Protein AF-A0A442XTN4-F1 (afdb_monomer_lite)

Foldseek 3Di:
DDWDFDDDPNHTPDTDDWDKDQDPPDPAARIWIKDWDDDPPDPDIDIDIGGCHPVRPDNHSRVVVVVVVVVD

Structure (mmCIF, N/CA/C/O backbone):
data_AF-A0A442XTN4-F1
#
_entry.id   AF-A0A442XTN4-F1
#
loop_
_atom_site.group_PDB
_atom_site.id
_atom_site.type_symbol
_atom_site.label_atom_id
_atom_site.label_alt_id
_atom_site.label_comp_id
_atom_site.label_asym_id
_atom_site.label_entity_id
_atom_site.label_seq_id
_atom_site.pdbx_PDB_ins_code
_atom_site.Cartn_x
_atom_site.Cartn_y
_atom_site.Cartn_z
_atom_site.occupancy
_atom_site.B_iso_or_equiv
_atom_site.auth_seq_id
_atom_site.auth_comp_id
_atom_site.auth_asym_id
_atom_site.auth_atom_id
_atom_site.pdbx_PDB_model_num
ATOM 1 N N . MET A 1 1 ? -0.836 -10.521 4.758 1.00 89.50 1 MET A N 1
ATOM 2 C CA . MET A 1 1 ? 0.028 -10.208 3.599 1.00 89.50 1 MET A CA 1
ATOM 3 C C . MET A 1 1 ? -0.763 -10.548 2.363 1.00 89.50 1 MET A C 1
ATOM 5 O O . MET A 1 1 ? -1.453 -11.560 2.391 1.00 89.50 1 MET A O 1
ATOM 9 N N . GLU A 1 2 ? -0.670 -9.730 1.327 1.00 95.06 2 GLU A N 1
ATOM 10 C CA . GLU A 1 2 ? -1.439 -9.884 0.096 1.00 95.06 2 GLU A CA 1
ATOM 11 C C . GLU A 1 2 ? -0.498 -9.805 -1.114 1.00 95.06 2 GLU A C 1
ATOM 13 O O . GLU A 1 2 ? 0.366 -8.920 -1.145 1.00 95.06 2 GLU A O 1
ATOM 18 N N . PRO A 1 3 ? -0.613 -10.730 -2.085 1.00 96.88 3 PRO A N 1
ATOM 19 C CA . PRO A 1 3 ? 0.066 -10.592 -3.363 1.00 96.88 3 PRO A CA 1
ATOM 20 C C . PRO A 1 3 ? -0.586 -9.461 -4.155 1.00 96.88 3 PRO A C 1
ATOM 22 O O . PRO A 1 3 ? -1.807 -9.408 -4.295 1.00 96.88 3 PRO A O 1
ATOM 25 N N . VAL A 1 4 ? 0.235 -8.558 -4.674 1.00 97.44 4 VAL A N 1
ATOM 26 C CA . VAL A 1 4 ? -0.211 -7.429 -5.485 1.00 97.44 4 VAL A CA 1
ATOM 27 C C . VAL A 1 4 ? 0.566 -7.442 -6.798 1.00 97.44 4 VAL A C 1
ATOM 29 O O . VAL A 1 4 ? 1.789 -7.577 -6.815 1.00 97.44 4 VAL A O 1
ATOM 32 N N . SER A 1 5 ? -0.172 -7.301 -7.894 1.00 95.88 5 SER A N 1
ATOM 33 C CA . SER A 1 5 ? 0.350 -7.082 -9.240 1.00 95.88 5 SER A CA 1
ATOM 34 C C . SER A 1 5 ? -0.265 -5.788 -9.745 1.00 95.88 5 SER A C 1
ATOM 36 O O . SER A 1 5 ? -1.487 -5.700 -9.864 1.00 95.88 5 SER A O 1
ATOM 38 N N . GLU A 1 6 ? 0.571 -4.790 -10.003 1.00 94.50 6 GLU A N 1
ATOM 39 C CA . GLU A 1 6 ? 0.153 -3.524 -10.592 1.00 94.50 6 GLU A CA 1
ATOM 40 C C . GLU A 1 6 ? 0.548 -3.494 -12.066 1.00 94.50 6 G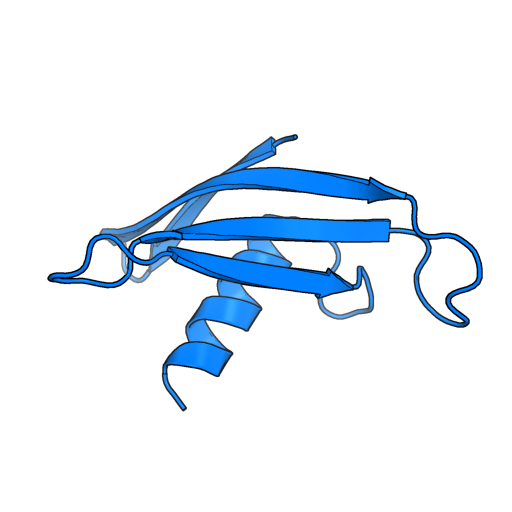LU A C 1
ATOM 42 O O . GLU A 1 6 ? 1.700 -3.749 -12.431 1.00 94.50 6 GLU A O 1
ATOM 47 N N . GLU A 1 7 ? -0.429 -3.167 -12.906 1.00 93.94 7 GLU A N 1
ATOM 48 C CA . GLU A 1 7 ? -0.283 -3.109 -14.354 1.00 93.94 7 GLU A CA 1
ATOM 49 C C . GLU A 1 7 ? -0.641 -1.709 -14.853 1.00 93.94 7 GLU A C 1
ATOM 51 O O . GLU A 1 7 ? -1.652 -1.129 -14.456 1.00 93.94 7 GLU A O 1
ATOM 56 N N . PHE A 1 8 ? 0.179 -1.172 -15.753 1.00 87.50 8 PHE A N 1
ATOM 57 C CA . PHE A 1 8 ? -0.061 0.093 -16.430 1.00 87.50 8 PHE A CA 1
ATOM 58 C C . PHE A 1 8 ? 0.039 -0.128 -17.936 1.00 87.50 8 PHE A C 1
ATOM 60 O O . PHE A 1 8 ? 1.002 -0.712 -18.419 1.00 87.50 8 PHE A O 1
ATOM 67 N N . ALA A 1 9 ? -0.979 0.305 -18.683 1.00 89.94 9 ALA A N 1
ATOM 68 C CA . ALA A 1 9 ? -1.068 0.100 -20.134 1.00 89.94 9 ALA A CA 1
ATOM 69 C C . ALA A 1 9 ? -0.909 -1.372 -20.593 1.00 89.94 9 ALA A C 1
ATOM 71 O O . ALA A 1 9 ? -0.468 -1.630 -21.708 1.00 89.94 9 ALA A O 1
ATOM 72 N N . GLY A 1 10 ? -1.299 -2.339 -19.751 1.00 90.69 10 GLY A N 1
ATOM 73 C CA . GLY A 1 10 ? -1.166 -3.774 -20.037 1.00 90.69 10 GLY A CA 1
ATOM 74 C C . GLY A 1 10 ? 0.218 -4.358 -19.735 1.00 90.69 10 GLY A C 1
ATOM 75 O O . GLY A 1 10 ? 0.425 -5.552 -19.933 1.00 90.69 10 GLY A O 1
ATOM 76 N N . GLU A 1 11 ? 1.148 -3.548 -19.228 1.00 91.31 11 GLU A N 1
ATOM 77 C CA . GLU A 1 11 ? 2.463 -3.993 -18.776 1.00 91.31 11 GLU A CA 1
ATOM 78 C C . GLU A 1 11 ? 2.519 -4.047 -17.251 1.00 91.31 11 GLU A C 1
ATOM 80 O O . GLU A 1 11 ? 2.045 -3.145 -16.558 1.00 91.31 11 GLU A O 1
ATOM 85 N N . ARG A 1 12 ? 3.124 -5.107 -16.708 1.00 93.31 12 ARG A N 1
ATOM 86 C CA . ARG A 1 12 ? 3.329 -5.233 -15.266 1.00 93.31 12 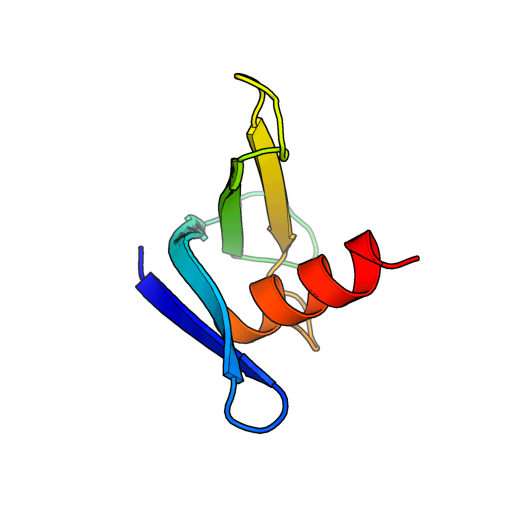ARG A CA 1
ATOM 87 C C . ARG A 1 12 ? 4.438 -4.294 -14.819 1.00 93.31 12 ARG A C 1
ATOM 89 O O . ARG A 1 12 ? 5.605 -4.524 -15.121 1.00 93.31 12 ARG A O 1
ATOM 96 N N . VAL A 1 13 ? 4.065 -3.261 -14.071 1.00 92.31 13 VAL A N 1
ATOM 97 C CA . VAL A 1 13 ? 5.003 -2.253 -13.554 1.00 92.31 13 VAL A CA 1
ATOM 98 C C . VAL A 1 13 ? 5.504 -2.591 -12.157 1.00 92.31 13 VAL A C 1
ATOM 100 O O . VAL A 1 13 ? 6.556 -2.108 -11.745 1.00 92.31 13 VAL A O 1
ATOM 103 N N . TRP A 1 14 ? 4.771 -3.424 -11.414 1.00 94.12 14 TRP A N 1
ATOM 104 C CA . TRP A 1 14 ? 5.211 -3.896 -10.108 1.00 94.12 14 TRP A CA 1
ATOM 105 C C . TRP A 1 14 ? 4.543 -5.219 -9.727 1.00 94.12 14 TRP A C 1
ATOM 107 O O . TRP A 1 14 ? 3.354 -5.419 -9.970 1.00 94.12 14 TRP A O 1
ATOM 117 N N . GLU A 1 15 ? 5.296 -6.105 -9.078 1.00 95.25 15 GLU A N 1
ATOM 118 C CA . GLU A 1 15 ? 4.795 -7.358 -8.508 1.00 95.25 15 GLU A CA 1
ATOM 119 C C . GLU A 1 15 ? 5.467 -7.624 -7.163 1.00 95.25 15 GLU A C 1
ATOM 121 O O . GLU A 1 15 ? 6.686 -7.484 -7.026 1.00 95.25 15 GLU A O 1
ATOM 126 N N . GLY A 1 16 ? 4.690 -8.034 -6.163 1.00 95.50 16 GLY A N 1
ATOM 127 C CA . GLY A 1 16 ? 5.257 -8.388 -4.872 1.00 95.50 16 GLY A CA 1
ATOM 128 C C . GLY A 1 16 ? 4.236 -8.642 -3.775 1.00 95.50 16 GLY A C 1
ATOM 129 O O . GLY A 1 16 ? 3.024 -8.618 -3.976 1.00 95.50 16 GLY A O 1
ATOM 130 N N . LEU A 1 17 ? 4.761 -8.894 -2.578 1.00 97.62 17 LEU A N 1
ATOM 131 C CA . LEU A 1 17 ? 3.967 -9.086 -1.370 1.00 97.62 17 LEU A CA 1
ATOM 132 C C . LEU A 1 17 ? 3.884 -7.783 -0.584 1.00 97.62 17 LEU A C 1
ATOM 134 O O . LEU A 1 17 ? 4.905 -7.196 -0.218 1.00 97.62 17 LEU A O 1
ATOM 138 N N . VAL A 1 18 ? 2.658 -7.380 -0.265 1.00 98.38 18 VAL A N 1
ATOM 139 C CA . VAL A 1 18 ? 2.383 -6.261 0.631 1.00 98.38 18 VAL A CA 1
ATOM 140 C C . VAL A 1 18 ? 1.928 -6.804 1.978 1.00 98.38 18 VAL A C 1
ATOM 142 O O . VAL A 1 18 ? 0.998 -7.604 2.091 1.00 98.38 18 VAL A O 1
ATOM 145 N N . HIS A 1 19 ? 2.596 -6.375 3.037 1.00 98.38 19 HIS A N 1
ATOM 146 C CA . HIS A 1 19 ? 2.204 -6.683 4.400 1.00 98.38 19 HIS A CA 1
ATOM 147 C C . HIS A 1 19 ? 1.153 -5.676 4.864 1.00 98.38 19 HIS A C 1
ATOM 149 O O . HIS A 1 19 ? 1.310 -4.475 4.655 1.00 98.38 19 HIS A O 1
ATOM 155 N N . VAL A 1 20 ? 0.101 -6.176 5.510 1.00 97.94 20 VAL A N 1
ATOM 156 C CA . VAL A 1 20 ? -0.935 -5.361 6.150 1.00 97.94 20 VAL A CA 1
ATOM 157 C C . VAL A 1 20 ? -0.711 -5.460 7.649 1.00 97.94 20 VAL A C 1
ATOM 159 O O . VAL A 1 20 ? -0.621 -6.568 8.181 1.00 97.94 20 VAL A O 1
ATOM 162 N N . PHE A 1 21 ? -0.591 -4.317 8.308 1.00 97.69 21 PHE A N 1
ATOM 163 C CA . PHE A 1 21 ? -0.371 -4.219 9.743 1.00 97.69 21 PHE A CA 1
ATOM 164 C C . PHE A 1 21 ? -1.498 -3.431 10.383 1.00 97.69 21 PHE A C 1
ATOM 166 O O . PHE A 1 21 ? -1.895 -2.400 9.844 1.00 97.69 21 PHE A O 1
ATOM 173 N N . ASP A 1 22 ? -1.946 -3.864 11.557 1.00 97.75 22 ASP A N 1
ATOM 174 C CA . ASP A 1 22 ? -2.769 -3.026 12.420 1.00 97.75 22 ASP A CA 1
ATOM 175 C C . ASP A 1 22 ? -1.890 -1.963 13.092 1.00 97.75 22 ASP A C 1
ATOM 177 O O . ASP A 1 22 ? -0.788 -2.240 13.569 1.00 97.75 22 ASP A O 1
ATOM 181 N N . VAL A 1 23 ? -2.380 -0.727 13.123 1.00 96.62 23 VAL A N 1
ATOM 182 C CA . VAL A 1 23 ? -1.680 0.436 13.670 1.00 96.62 23 VAL A CA 1
ATOM 183 C C . VAL A 1 23 ? -2.429 0.929 14.897 1.00 96.62 23 VAL A C 1
ATOM 185 O O . VAL A 1 23 ? -3.611 1.265 14.832 1.00 96.62 23 VAL A O 1
ATOM 188 N N . GLN A 1 24 ? -1.725 1.009 16.023 1.00 96.62 24 GLN A N 1
ATOM 189 C CA . GLN A 1 24 ? -2.274 1.517 17.277 1.00 96.62 24 GLN A CA 1
ATOM 190 C C . GLN A 1 24 ? -1.861 2.975 17.502 1.00 96.62 24 GLN A C 1
ATOM 192 O O . GLN A 1 24 ? -0.746 3.375 17.179 1.00 96.62 24 GLN A O 1
ATOM 197 N N . GLY A 1 25 ? -2.769 3.780 18.060 1.00 95.62 25 GLY A N 1
ATOM 198 C CA . GLY A 1 25 ? -2.487 5.165 18.454 1.00 95.62 25 GLY A CA 1
ATOM 199 C C . GLY A 1 25 ? -2.414 6.188 17.313 1.00 95.62 25 GLY A C 1
ATOM 200 O O . GLY A 1 25 ? -2.240 7.373 17.584 1.00 95.62 25 GLY A O 1
ATOM 201 N N . HIS A 1 26 ? -2.583 5.783 16.049 1.00 95.00 26 HIS A N 1
ATOM 202 C CA . HIS A 1 26 ? -2.638 6.733 14.939 1.00 95.00 26 HIS A CA 1
ATOM 203 C C . HIS A 1 26 ? -4.036 7.380 14.846 1.00 95.00 26 HIS A C 1
ATOM 205 O O . HIS A 1 26 ? -5.036 6.665 14.771 1.00 95.00 26 HIS A O 1
ATOM 211 N N . PRO A 1 27 ? -4.153 8.722 14.793 1.00 96.56 27 PRO A N 1
ATOM 212 C CA . PRO A 1 27 ? -5.441 9.414 14.930 1.00 96.56 27 PRO A CA 1
ATOM 213 C C . PRO A 1 27 ? -6.413 9.179 13.765 1.00 96.56 27 PRO A C 1
ATOM 215 O O . PRO A 1 27 ? -7.600 9.467 13.889 1.00 96.56 27 PRO A O 1
ATOM 218 N N . LYS A 1 28 ? -5.913 8.710 12.615 1.00 96.44 28 LYS A N 1
ATOM 219 C CA . LYS A 1 28 ? -6.685 8.618 11.361 1.00 96.44 28 LYS A CA 1
ATOM 220 C C . LYS A 1 28 ? -6.634 7.261 10.664 1.00 96.44 28 LYS A C 1
ATOM 222 O O . LYS A 1 28 ? -7.329 7.084 9.676 1.00 96.44 28 LYS A O 1
ATOM 227 N N . ALA A 1 29 ? -5.804 6.333 11.131 1.00 97.31 29 ALA A N 1
ATOM 228 C CA . ALA A 1 29 ? -5.566 5.070 10.438 1.00 97.31 29 ALA A CA 1
ATOM 229 C C . ALA A 1 29 ? -5.566 3.935 11.451 1.00 97.31 29 ALA A C 1
ATOM 231 O O . ALA A 1 29 ? -4.951 4.056 12.506 1.00 97.31 29 ALA A O 1
ATOM 232 N N . LYS A 1 30 ? -6.241 2.840 11.110 1.00 96.31 30 LYS A N 1
ATOM 233 C CA . LYS A 1 30 ? -6.211 1.598 11.892 1.00 96.31 30 LYS A CA 1
ATOM 234 C C . LYS A 1 30 ? -5.246 0.575 11.309 1.00 96.31 30 LYS A C 1
ATOM 236 O O . LYS A 1 30 ? -4.935 -0.399 11.979 1.00 96.31 30 LYS A O 1
ATOM 241 N N . GLN A 1 31 ? -4.794 0.793 10.075 1.00 97.88 31 GLN A N 1
ATOM 242 C CA . GLN A 1 31 ? -3.928 -0.122 9.350 1.00 97.88 31 GLN A CA 1
ATOM 243 C C . GLN A 1 31 ? -2.891 0.625 8.512 1.00 97.88 31 GLN A C 1
ATOM 245 O O . GLN A 1 31 ? -3.064 1.804 8.186 1.00 97.88 31 GLN A O 1
ATOM 250 N N . ALA A 1 32 ? -1.826 -0.081 8.149 1.00 98.25 32 ALA A N 1
ATOM 251 C CA . ALA A 1 32 ? -0.822 0.361 7.194 1.00 98.25 32 ALA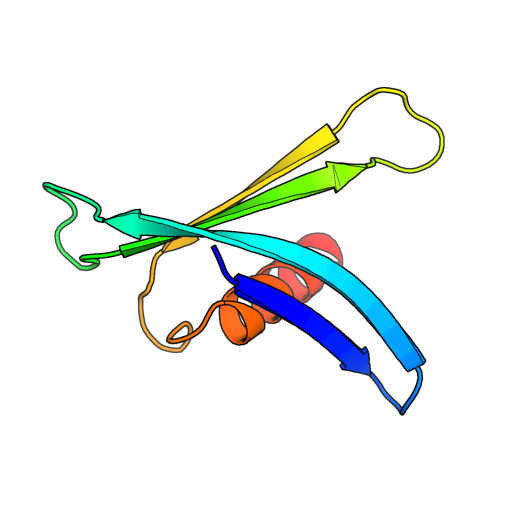 A CA 1
ATOM 252 C C . ALA A 1 32 ? -0.384 -0.788 6.282 1.00 98.25 32 ALA A C 1
ATOM 254 O O . ALA A 1 32 ? -0.380 -1.956 6.671 1.00 98.25 32 ALA A O 1
ATOM 255 N N . PHE A 1 33 ? 0.022 -0.416 5.076 1.00 98.50 33 PHE A N 1
ATOM 256 C CA . PHE A 1 33 ? 0.568 -1.283 4.047 1.00 98.50 33 PHE A CA 1
ATOM 257 C C . PHE A 1 33 ? 2.073 -1.072 3.965 1.00 98.50 33 PHE A C 1
ATOM 259 O O . PHE A 1 33 ? 2.527 0.069 3.876 1.00 98.50 33 PHE A O 1
ATOM 266 N N . ALA A 1 34 ? 2.855 -2.145 3.995 1.00 98.06 34 ALA A N 1
ATOM 267 C CA . ALA A 1 34 ? 4.307 -2.047 3.954 1.00 98.06 34 ALA A CA 1
ATOM 268 C C . ALA A 1 34 ? 4.949 -3.149 3.113 1.00 98.06 34 ALA A C 1
ATOM 270 O O . ALA A 1 34 ? 4.494 -4.292 3.087 1.00 98.06 34 ALA A O 1
ATOM 271 N N . TRP A 1 35 ? 6.025 -2.788 2.421 1.00 97.81 35 TRP A N 1
ATOM 272 C CA . TRP A 1 35 ? 6.819 -3.696 1.599 1.00 97.81 35 TRP A CA 1
ATOM 273 C C . TRP A 1 35 ? 8.230 -3.137 1.399 1.00 97.81 35 TRP A C 1
ATOM 275 O O . TRP A 1 35 ? 8.530 -1.991 1.744 1.00 97.81 35 TRP A O 1
ATOM 285 N N . SER A 1 36 ? 9.110 -3.956 0.826 1.00 95.06 36 SER A N 1
ATOM 286 C CA . SER A 1 36 ? 10.431 -3.523 0.375 1.00 95.06 36 SER A CA 1
ATOM 287 C C . SER A 1 36 ? 10.578 -3.759 -1.121 1.00 95.06 36 SER A C 1
ATOM 289 O O . SER A 1 36 ? 10.198 -4.827 -1.593 1.00 95.06 36 SER A O 1
ATOM 291 N N . SER A 1 37 ? 11.187 -2.817 -1.833 1.00 90.88 37 SER A N 1
ATOM 292 C CA . SER A 1 37 ? 11.583 -2.967 -3.235 1.00 90.88 37 SER A CA 1
ATOM 293 C C . SER A 1 37 ? 13.108 -2.928 -3.349 1.00 90.88 37 SER A C 1
ATOM 295 O O . SER A 1 37 ? 13.738 -2.153 -2.616 1.00 90.88 37 SER A O 1
ATOM 297 N N . PRO A 1 38 ? 13.736 -3.723 -4.233 1.00 90.50 38 PRO A N 1
ATOM 298 C CA . PRO A 1 38 ? 15.138 -3.515 -4.578 1.00 90.50 38 PRO A CA 1
ATOM 299 C C . PRO A 1 38 ? 15.343 -2.105 -5.148 1.00 90.50 38 PRO A C 1
ATOM 301 O O . PRO A 1 38 ? 14.433 -1.526 -5.743 1.00 90.50 38 PRO A O 1
ATOM 304 N N . ILE A 1 39 ? 16.533 -1.550 -4.929 1.00 88.62 39 ILE A N 1
ATOM 305 C CA . ILE A 1 39 ? 17.016 -0.381 -5.667 1.00 88.62 39 ILE A CA 1
ATOM 306 C C . ILE A 1 39 ? 17.860 -0.925 -6.817 1.00 88.62 39 ILE A C 1
ATOM 308 O O . ILE A 1 39 ? 18.739 -1.753 -6.574 1.00 88.62 39 ILE A O 1
ATOM 312 N N . GLU A 1 40 ? 17.573 -0.492 -8.045 1.00 86.94 40 GLU A N 1
ATOM 313 C CA . GLU A 1 40 ? 18.313 -0.932 -9.230 1.00 86.94 40 GLU A CA 1
ATOM 314 C C . GLU A 1 40 ? 19.821 -0.733 -9.045 1.00 86.94 40 GLU A C 1
ATOM 316 O O . GLU A 1 40 ? 20.268 0.235 -8.427 1.0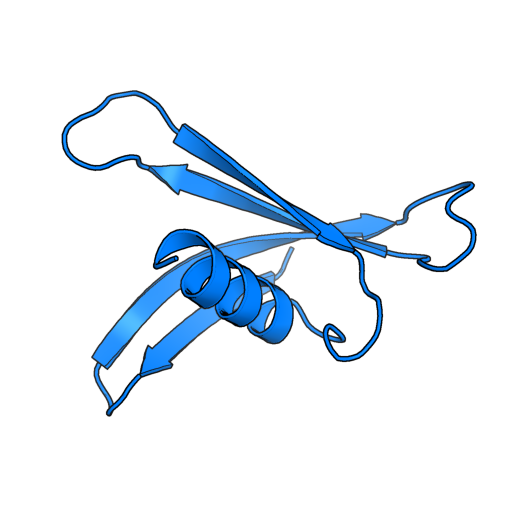0 86.94 40 GLU A O 1
ATOM 321 N N . GLU A 1 41 ? 20.593 -1.711 -9.523 1.00 90.31 41 GLU A N 1
ATOM 322 C CA . GLU A 1 41 ? 22.059 -1.734 -9.432 1.00 90.31 41 GLU A CA 1
ATOM 323 C C . GLU A 1 41 ? 22.618 -1.637 -7.997 1.00 90.31 41 GLU A C 1
ATOM 325 O O . GLU A 1 41 ? 23.758 -1.227 -7.770 1.00 90.31 41 GLU A O 1
ATOM 330 N N . SER A 1 42 ? 21.837 -2.045 -6.990 1.00 92.75 42 SER A N 1
ATOM 331 C CA . SER A 1 42 ? 22.253 -2.010 -5.589 1.00 92.75 42 SER A CA 1
ATOM 332 C C . SER A 1 42 ? 21.845 -3.256 -4.806 1.00 92.75 42 SER A C 1
ATOM 334 O O . SER A 1 42 ? 20.827 -3.890 -5.063 1.00 92.75 42 SER A O 1
ATOM 336 N N . THR A 1 43 ? 22.605 -3.568 -3.754 1.00 92.94 43 THR A N 1
ATOM 337 C CA . THR A 1 43 ? 22.187 -4.518 -2.706 1.00 92.94 43 THR A CA 1
ATOM 338 C C . THR A 1 43 ? 21.215 -3.890 -1.703 1.00 92.94 43 THR A C 1
ATOM 340 O O . THR A 1 43 ? 20.690 -4.573 -0.820 1.00 92.94 43 THR A O 1
ATOM 343 N N . LYS A 1 44 ? 20.976 -2.578 -1.808 1.00 93.94 44 LYS A N 1
ATOM 344 C CA . LYS A 1 44 ? 20.073 -1.835 -0.932 1.00 93.94 44 LYS A CA 1
ATOM 345 C C . LYS A 1 44 ? 18.613 -2.065 -1.316 1.00 93.94 44 LYS A C 1
ATOM 347 O O . LYS A 1 44 ? 18.269 -2.337 -2.464 1.00 93.94 44 LYS A O 1
ATOM 352 N N . ARG A 1 45 ? 17.738 -1.886 -0.328 1.00 93.50 45 ARG A N 1
ATOM 353 C CA . ARG A 1 45 ? 16.285 -1.926 -0.497 1.00 93.50 45 ARG A CA 1
ATOM 354 C C . ARG A 1 45 ? 15.670 -0.604 -0.080 1.00 93.50 45 ARG A C 1
ATOM 356 O O . ARG A 1 45 ? 16.101 0.005 0.899 1.00 93.50 45 ARG A O 1
ATOM 363 N N . ARG A 1 46 ? 14.637 -0.189 -0.804 1.00 92.62 46 ARG A N 1
ATOM 364 C CA . ARG A 1 46 ? 13.736 0.884 -0.395 1.00 92.62 46 ARG A CA 1
ATOM 365 C C . ARG A 1 46 ? 12.565 0.262 0.353 1.00 92.62 46 ARG A C 1
ATOM 367 O O . ARG A 1 46 ? 11.952 -0.679 -0.142 1.00 92.62 46 ARG A O 1
ATOM 374 N N . PHE A 1 47 ? 12.271 0.782 1.536 1.00 95.06 47 PHE A N 1
ATOM 375 C CA . PHE A 1 47 ? 11.139 0.347 2.348 1.00 95.06 47 PHE A CA 1
ATOM 376 C C . PHE A 1 47 ? 10.011 1.362 2.237 1.00 95.06 47 PHE A C 1
ATOM 378 O O . PHE A 1 47 ? 10.255 2.568 2.250 1.00 95.06 47 PHE A O 1
ATOM 385 N N . PHE A 1 48 ? 8.788 0.860 2.139 1.00 97.06 48 PHE A N 1
ATOM 386 C CA . PHE A 1 48 ? 7.578 1.657 2.040 1.00 97.06 48 PHE A CA 1
ATOM 387 C C . PHE A 1 48 ? 6.665 1.328 3.212 1.00 97.06 48 PHE A C 1
ATOM 389 O O . PHE A 1 48 ? 6.539 0.166 3.598 1.00 97.06 48 PHE A O 1
ATOM 396 N N . ALA A 1 49 ? 6.029 2.360 3.756 1.00 97.06 49 ALA A N 1
ATOM 397 C CA . ALA A 1 49 ? 4.947 2.250 4.718 1.00 97.06 49 ALA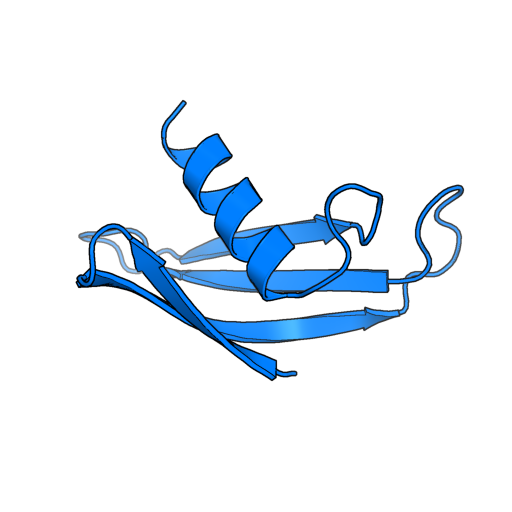 A CA 1
ATOM 398 C C . ALA A 1 49 ? 3.904 3.311 4.364 1.00 97.06 49 ALA A C 1
ATOM 400 O O . ALA A 1 49 ? 4.208 4.504 4.343 1.00 97.06 49 ALA A O 1
ATOM 401 N N . VAL A 1 50 ? 2.690 2.873 4.050 1.00 97.69 50 VAL A N 1
ATOM 402 C CA . VAL A 1 50 ? 1.589 3.730 3.607 1.00 97.69 50 VAL A CA 1
ATOM 403 C C . VAL A 1 50 ? 0.397 3.492 4.521 1.00 97.69 50 VAL A C 1
ATOM 405 O O . VAL A 1 50 ? -0.028 2.357 4.718 1.00 97.69 50 VAL A O 1
ATOM 408 N N . LEU A 1 51 ? -0.139 4.558 5.104 1.00 98.12 51 LEU A N 1
ATOM 409 C CA . LEU A 1 51 ? -1.296 4.471 5.992 1.00 98.12 51 LEU A CA 1
ATOM 410 C C . LEU A 1 51 ? -2.568 4.170 5.188 1.00 98.12 51 LEU A C 1
ATOM 412 O O . LEU A 1 51 ? -2.769 4.740 4.117 1.00 98.12 51 LEU A O 1
ATOM 416 N N . ASN A 1 52 ? -3.444 3.326 5.737 1.00 97.94 52 ASN A N 1
ATOM 417 C CA . ASN A 1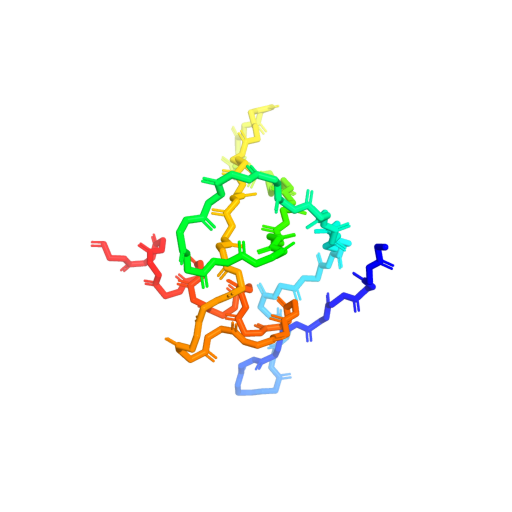 52 ? -4.798 3.125 5.223 1.00 97.94 52 ASN A CA 1
ATOM 418 C C . ASN A 1 52 ? -5.646 4.359 5.576 1.00 97.94 52 ASN A C 1
ATOM 420 O O . ASN A 1 52 ? -6.251 4.440 6.649 1.00 97.94 52 ASN A O 1
ATOM 424 N N . ILE A 1 53 ? -5.567 5.369 4.708 1.00 97.75 53 ILE A N 1
ATOM 425 C CA . ILE A 1 53 ? -6.300 6.633 4.772 1.00 97.75 53 ILE A CA 1
ATOM 426 C C . ILE A 1 53 ? -6.752 6.956 3.345 1.00 97.75 53 ILE A C 1
ATOM 428 O O . ILE A 1 53 ? -5.899 6.983 2.453 1.00 97.75 53 ILE A O 1
ATOM 432 N N . PRO A 1 54 ? -8.043 7.270 3.113 1.00 96.56 54 PRO A N 1
ATOM 433 C CA . PRO A 1 54 ? -8.542 7.622 1.789 1.00 96.56 54 PRO A CA 1
ATOM 434 C C . PRO A 1 54 ? -7.669 8.678 1.081 1.00 96.56 54 PRO A C 1
ATOM 436 O O . PRO A 1 54 ? -7.309 9.682 1.704 1.00 96.56 54 PRO A O 1
ATOM 439 N N . PRO A 1 55 ? -7.328 8.468 -0.207 1.00 95.88 55 PRO A N 1
ATOM 440 C CA . PRO A 1 55 ? -7.881 7.449 -1.113 1.00 95.88 55 PRO A CA 1
ATOM 441 C C . PRO A 1 55 ? -7.240 6.047 -1.022 1.00 95.88 55 PRO A C 1
ATOM 443 O O . PRO A 1 55 ? -7.605 5.176 -1.803 1.00 95.88 55 PRO A O 1
ATOM 446 N N . ILE A 1 56 ? -6.314 5.804 -0.093 1.00 98.19 56 ILE A N 1
ATOM 447 C CA . ILE A 1 56 ? -5.628 4.515 0.059 1.00 98.19 56 ILE A CA 1
ATOM 448 C C . ILE A 1 56 ? -6.462 3.578 0.928 1.00 98.19 56 ILE A C 1
ATOM 450 O O . ILE A 1 56 ? -6.426 3.679 2.154 1.00 98.19 56 ILE A O 1
ATOM 454 N N . ASN A 1 57 ? -7.200 2.664 0.297 1.00 96.81 57 ASN A N 1
ATOM 455 C CA . ASN A 1 57 ? -8.072 1.720 1.002 1.00 96.81 57 ASN A CA 1
ATOM 456 C C . ASN A 1 57 ? -7.570 0.274 0.908 1.00 96.81 57 ASN A C 1
ATOM 458 O O . ASN A 1 57 ? -7.915 -0.554 1.750 1.00 96.81 57 ASN A O 1
ATOM 462 N N . THR A 1 58 ? -6.747 -0.028 -0.097 1.00 97.75 58 THR A N 1
ATOM 463 C CA . THR A 1 58 ? -6.252 -1.375 -0.401 1.00 97.75 58 THR A CA 1
ATOM 464 C C . THR A 1 58 ? -4.725 -1.407 -0.571 1.00 97.75 58 THR A C 1
ATOM 466 O O . THR A 1 58 ? -4.106 -0.364 -0.818 1.00 97.75 58 THR A O 1
ATOM 469 N N . PRO A 1 59 ? -4.089 -2.594 -0.504 1.00 97.94 59 PRO A N 1
ATOM 470 C CA . PRO A 1 59 ? -2.669 -2.739 -0.825 1.00 97.94 59 PRO A CA 1
ATOM 471 C C . PRO A 1 59 ? -2.287 -2.238 -2.224 1.00 97.94 59 PRO A C 1
ATOM 473 O O . PRO A 1 59 ? -1.226 -1.636 -2.384 1.00 97.94 59 PRO A O 1
ATOM 476 N N . ILE A 1 60 ? -3.149 -2.439 -3.228 1.00 97.44 60 ILE A N 1
ATOM 477 C CA . ILE A 1 60 ? -2.889 -1.970 -4.596 1.00 97.44 60 ILE A CA 1
ATOM 478 C C . ILE A 1 60 ? -2.944 -0.439 -4.692 1.00 97.44 60 ILE A C 1
ATOM 480 O O . ILE A 1 60 ? -2.094 0.155 -5.354 1.00 97.44 60 ILE A O 1
ATOM 484 N N . ASP A 1 61 ? -3.843 0.223 -3.952 1.00 97.69 61 ASP A N 1
ATOM 485 C CA . ASP A 1 61 ? -3.854 1.691 -3.863 1.00 97.69 61 ASP A CA 1
ATOM 486 C C . ASP A 1 61 ? -2.540 2.218 -3.271 1.00 97.69 61 ASP A C 1
ATOM 488 O O . ASP A 1 61 ? -1.981 3.204 -3.754 1.00 97.69 61 ASP A O 1
ATOM 492 N N . ALA A 1 62 ? -2.023 1.544 -2.238 1.00 97.81 62 ALA A N 1
ATOM 493 C CA . ALA A 1 62 ? -0.775 1.925 -1.588 1.00 97.81 62 ALA A CA 1
ATOM 494 C C . ALA A 1 62 ? 0.425 1.802 -2.535 1.00 97.81 62 ALA A C 1
ATOM 496 O O . ALA A 1 62 ? 1.242 2.725 -2.603 1.00 97.81 62 ALA A O 1
ATOM 497 N N . VAL A 1 63 ? 0.515 0.700 -3.289 1.00 96.94 63 VAL A N 1
ATOM 498 C CA . VAL A 1 63 ? 1.565 0.495 -4.300 1.00 96.94 63 VAL A CA 1
ATOM 499 C C . VAL A 1 63 ? 1.490 1.575 -5.377 1.00 96.94 63 VAL A C 1
ATOM 501 O O . VAL A 1 63 ? 2.500 2.223 -5.653 1.00 96.94 63 VAL A O 1
ATOM 504 N N . ARG A 1 64 ? 0.299 1.852 -5.921 1.00 96.00 64 ARG A N 1
ATOM 505 C CA . ARG A 1 64 ? 0.089 2.928 -6.905 1.00 96.00 64 ARG A CA 1
ATOM 506 C C . ARG A 1 64 ? 0.556 4.281 -6.387 1.00 96.00 64 ARG A C 1
ATOM 508 O O . ARG A 1 64 ? 1.312 4.976 -7.062 1.00 96.00 64 ARG A O 1
ATOM 515 N N . ALA A 1 65 ? 0.149 4.645 -5.173 1.00 96.00 65 ALA A N 1
ATOM 516 C CA . ALA A 1 65 ? 0.537 5.911 -4.564 1.00 96.00 65 ALA A CA 1
ATOM 517 C C . ALA A 1 65 ? 2.056 6.024 -4.374 1.00 96.00 65 ALA A C 1
ATOM 519 O O . ALA A 1 65 ? 2.634 7.081 -4.627 1.00 96.00 65 ALA A O 1
ATOM 520 N N . ALA A 1 66 ? 2.712 4.935 -3.973 1.00 94.81 66 ALA A N 1
ATOM 521 C CA . ALA A 1 66 ? 4.159 4.894 -3.817 1.00 94.81 66 ALA A CA 1
ATOM 522 C C . ALA A 1 66 ? 4.909 4.992 -5.154 1.00 94.81 66 ALA A C 1
ATOM 524 O O . ALA A 1 66 ? 5.920 5.690 -5.218 1.00 94.81 66 ALA A O 1
ATOM 525 N N . ILE A 1 67 ? 4.413 4.345 -6.217 1.00 91.81 67 ILE A N 1
ATOM 526 C CA . ILE A 1 67 ? 4.966 4.471 -7.574 1.00 91.81 67 ILE A CA 1
ATOM 527 C C . ILE A 1 67 ? 4.882 5.929 -8.027 1.00 91.81 67 ILE A C 1
ATOM 529 O O . ILE A 1 67 ? 5.901 6.500 -8.412 1.00 91.81 67 ILE A O 1
ATOM 533 N N . VAL A 1 68 ? 3.710 6.561 -7.908 1.00 91.19 68 VAL A N 1
ATOM 534 C CA . VAL A 1 68 ? 3.516 7.974 -8.275 1.00 91.19 68 VAL A CA 1
ATOM 535 C C . VAL A 1 68 ? 4.444 8.891 -7.472 1.00 91.19 68 VAL A C 1
ATOM 537 O O . VAL A 1 68 ? 5.066 9.785 -8.039 1.00 91.19 68 VAL A O 1
ATOM 540 N N . ALA A 1 69 ? 4.586 8.659 -6.164 1.00 89.06 69 ALA A N 1
ATOM 541 C CA . ALA A 1 69 ? 5.454 9.462 -5.306 1.00 89.06 69 ALA A CA 1
ATOM 542 C C . ALA A 1 69 ? 6.952 9.279 -5.607 1.00 89.06 69 ALA A C 1
ATOM 544 O O . ALA A 1 69 ? 7.719 10.219 -5.428 1.00 89.06 69 ALA A O 1
ATOM 545 N N . ALA A 1 70 ? 7.376 8.091 -6.049 1.00 78.88 70 ALA A N 1
ATOM 546 C CA . ALA A 1 70 ? 8.771 7.797 -6.377 1.00 78.88 70 ALA A CA 1
ATOM 547 C C . ALA A 1 70 ? 9.231 8.389 -7.721 1.00 78.88 70 ALA A C 1
ATOM 549 O O . ALA A 1 70 ? 10.436 8.504 -7.930 1.00 78.88 70 ALA A O 1
ATOM 550 N N . HIS A 1 71 ? 8.295 8.741 -8.608 1.00 68.62 71 HIS A N 1
ATOM 551 C CA . HIS A 1 71 ? 8.557 9.365 -9.913 1.00 68.62 71 HIS A CA 1
ATOM 552 C C . HIS A 1 71 ? 8.486 10.902 -9.879 1.00 68.62 71 HIS A C 1
ATOM 554 O O . HIS A 1 71 ? 8.493 11.542 -10.931 1.00 68.62 71 HIS A O 1
ATOM 560 N N . ARG A 1 72 ? 8.389 11.497 -8.687 1.00 53.56 72 ARG A N 1
ATOM 561 C CA . ARG A 1 72 ? 8.397 12.946 -8.477 1.00 53.56 72 ARG A CA 1
ATOM 562 C C . ARG A 1 72 ? 9.771 13.420 -8.023 1.00 53.56 72 ARG A C 1
ATOM 564 O O . ARG A 1 72 ? 10.141 14.539 -8.434 1.00 53.56 72 ARG A O 1
#

Radius of gyration: 12.71 Å; chains: 1; bounding box: 31×24×39 Å

pLDDT: mean 93.94, std 6.69, range [53.56, 98.5]

Secondary structure (DSSP, 8-state):
-EEEEEEETTEEEEEEEEEEEE-SS-SS-SEEEEEEEEPTTSS-EEEEEEE--TT--SHHHHHHHHHHHHT-

Sequence (72 aa):
MEPVSEEFAGERVWEGLVHVFDVQGHPKAKQAFAWSSPIEESTKRRFFAVLNIPPINTPIDAVRAAIVAAHR